Protein AF-A0A924CDF7-F1 (afdb_monomer)

Radius of gyration: 27.61 Å; Cα contacts (8 Å, |Δi|>4): 228; chains: 1; bounding box: 64×29×84 Å

Secondary structure (DSSP, 8-state):
-PPPEEEEE-TTS-EEETTTT---B-S-TTPEEEEEE--TTEEEEEEEE-SS---BSS---S--SSEEEEEBPP-SS-EEEEEEEEEEESS--PEEEE--EEEE-----THHHHHHHHHHHHHHHHHHHHHHHHHHHHHHHHHT--

Sequence (146 aa):
MPDPIKLSLNDSGDLVQSDGGITEIGNVLGRKVTWIIDDNEITSFQLIGKYRGNPFTELPTSQHGPKQELKAKFFVKSQDWDYAITWTDTRSTTKHMIDPKITINPVIGSTSLLLISVALAVTSCILAVKVSNLRKKITSLKNTSL

Structure (mmCIF, N/CA/C/O backbone):
data_AF-A0A924CDF7-F1
#
_entry.id   AF-A0A924CDF7-F1
#
loop_
_atom_site.group_PDB
_atom_site.id
_atom_site.type_symbol
_atom_site.label_atom_id
_atom_site.label_alt_id
_atom_site.label_comp_id
_atom_site.label_asym_id
_atom_site.label_entity_id
_atom_site.label_seq_id
_atom_site.pdbx_PDB_ins_code
_atom_site.Cartn_x
_atom_site.Cartn_y
_atom_site.Cartn_z
_atom_site.occupancy
_atom_site.B_iso_or_equiv
_atom_site.auth_seq_id
_atom_site.auth_comp_id
_atom_site.auth_asym_id
_atom_site.auth_atom_id
_atom_site.pdbx_PDB_model_num
ATOM 1 N N . MET A 1 1 ? -5.596 2.276 -13.684 1.00 56.19 1 MET A N 1
ATOM 2 C CA . MET A 1 1 ? -4.849 2.338 -12.405 1.00 56.19 1 MET A CA 1
ATOM 3 C C . MET A 1 1 ? -4.756 0.917 -11.866 1.00 56.19 1 MET A C 1
ATOM 5 O O . MET A 1 1 ? -5.612 0.142 -12.268 1.00 56.19 1 MET A O 1
ATOM 9 N N . PRO A 1 2 ? -3.729 0.539 -11.079 1.00 64.56 2 PRO A N 1
ATOM 10 C CA . PRO A 1 2 ? -3.780 -0.731 -10.350 1.00 64.56 2 PRO A CA 1
ATOM 11 C C . PRO A 1 2 ? -5.005 -0.744 -9.430 1.00 64.56 2 PRO A C 1
ATOM 13 O O . PRO A 1 2 ? -5.424 0.324 -8.969 1.00 64.56 2 PRO A O 1
ATOM 16 N N . ASP A 1 3 ? -5.577 -1.924 -9.208 1.00 73.56 3 ASP A N 1
ATOM 17 C CA . ASP A 1 3 ? -6.704 -2.074 -8.294 1.00 73.56 3 ASP A CA 1
ATOM 18 C C . ASP A 1 3 ? -6.290 -1.660 -6.875 1.00 73.56 3 ASP A C 1
ATOM 20 O O . ASP A 1 3 ? -5.127 -1.838 -6.489 1.00 73.56 3 ASP A O 1
ATOM 24 N N . PRO A 1 4 ? -7.201 -1.041 -6.107 1.00 79.62 4 PRO A N 1
ATOM 25 C CA . PRO A 1 4 ? -6.899 -0.646 -4.746 1.00 79.62 4 PRO A CA 1
ATOM 26 C C . PRO A 1 4 ? -6.640 -1.879 -3.884 1.00 79.62 4 PRO A C 1
ATOM 28 O O . PRO A 1 4 ? -7.349 -2.882 -3.966 1.00 79.62 4 PRO A O 1
ATOM 31 N N . ILE A 1 5 ? -5.662 -1.753 -2.998 1.00 80.94 5 ILE A N 1
ATOM 32 C CA . ILE A 1 5 ? -5.442 -2.697 -1.916 1.00 80.94 5 ILE A CA 1
ATOM 33 C C . ILE A 1 5 ? -6.611 -2.554 -0.945 1.00 80.94 5 ILE A C 1
ATOM 35 O O . ILE A 1 5 ? -6.739 -1.525 -0.276 1.00 80.94 5 ILE A O 1
ATOM 39 N N . LYS A 1 6 ? -7.460 -3.577 -0.870 1.00 85.56 6 LYS A N 1
ATOM 40 C CA . LYS A 1 6 ? -8.573 -3.598 0.079 1.00 85.56 6 LYS A CA 1
ATOM 41 C C . LYS A 1 6 ? -8.170 -4.265 1.387 1.00 85.56 6 LYS A C 1
ATOM 43 O O . LYS A 1 6 ? -7.589 -5.356 1.369 1.00 85.56 6 LYS A O 1
ATOM 48 N N . LEU A 1 7 ? -8.521 -3.605 2.484 1.00 84.88 7 LEU A N 1
ATOM 49 C CA . LEU A 1 7 ? -8.351 -4.052 3.861 1.00 84.88 7 LEU A CA 1
ATOM 50 C C . LEU A 1 7 ? -9.735 -4.242 4.491 1.00 84.88 7 LEU A C 1
ATOM 52 O O . LEU A 1 7 ? -10.571 -3.348 4.373 1.00 84.88 7 LEU A O 1
ATOM 56 N N . SER A 1 8 ? -9.967 -5.361 5.167 1.00 85.31 8 SER A N 1
ATOM 57 C CA . SER A 1 8 ? -11.217 -5.642 5.889 1.00 85.31 8 SER A CA 1
ATOM 58 C C . SER A 1 8 ? -10.931 -6.408 7.175 1.00 85.31 8 SER A C 1
ATOM 60 O O . SER A 1 8 ? -9.877 -7.042 7.281 1.00 85.31 8 SER A O 1
ATOM 62 N N . LEU A 1 9 ? -11.834 -6.369 8.154 1.00 83.69 9 LEU A N 1
ATOM 63 C CA . LEU A 1 9 ? -11.708 -7.230 9.328 1.00 83.69 9 LEU A CA 1
ATOM 64 C C . LEU A 1 9 ? -12.054 -8.678 8.955 1.00 83.69 9 LEU A C 1
ATOM 66 O O . LEU A 1 9 ? -12.947 -8.934 8.146 1.00 83.69 9 LEU A O 1
ATOM 70 N N . ASN A 1 10 ? -11.320 -9.632 9.521 1.00 83.06 10 ASN A N 1
ATOM 71 C CA . ASN A 1 10 ? -11.702 -11.042 9.502 1.00 83.06 10 ASN A CA 1
ATOM 72 C C . ASN A 1 10 ? -12.613 -11.378 10.700 1.00 83.06 10 ASN A C 1
ATOM 74 O O . ASN A 1 10 ? -12.873 -10.536 11.560 1.00 83.06 10 ASN A O 1
ATOM 78 N N . ASP A 1 11 ? -13.046 -12.636 10.797 1.00 81.00 11 ASP A N 1
ATOM 79 C CA . ASP A 1 11 ? -13.911 -13.111 11.891 1.00 81.00 11 ASP A CA 1
ATOM 80 C C . ASP A 1 11 ? -13.271 -12.982 13.289 1.00 81.00 11 ASP A C 1
ATOM 82 O O . ASP A 1 11 ? -13.976 -12.953 14.298 1.00 81.00 11 ASP A O 1
ATOM 86 N N . SER A 1 12 ? -11.941 -12.884 13.357 1.00 80.81 12 SER A N 1
ATOM 87 C CA . SER A 1 12 ? -11.181 -12.670 14.595 1.00 80.81 12 SER A CA 1
ATOM 88 C C . SER A 1 12 ? -11.064 -11.190 14.983 1.00 80.81 12 SER A 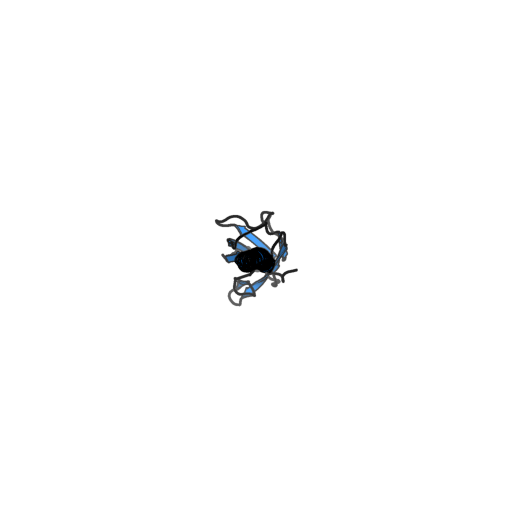C 1
ATOM 90 O O . SER A 1 12 ? -10.566 -10.890 16.066 1.00 80.81 12 SER A O 1
ATOM 92 N N . GLY A 1 13 ? -11.513 -10.265 14.128 1.00 74.88 13 GLY A N 1
ATOM 93 C CA . GLY A 1 13 ? -11.340 -8.824 14.317 1.00 74.88 13 GLY A CA 1
ATOM 94 C C . GLY A 1 13 ? -9.952 -8.303 13.928 1.00 74.88 13 GLY A C 1
ATOM 95 O O . GLY A 1 13 ? -9.619 -7.164 14.253 1.00 74.88 13 GLY A O 1
ATOM 96 N N . ASP A 1 14 ? -9.147 -9.103 13.227 1.00 79.06 14 ASP A N 1
ATOM 97 C CA . ASP A 1 14 ? -7.860 -8.668 12.690 1.00 79.06 14 ASP A CA 1
ATOM 98 C C . ASP A 1 14 ? -8.041 -8.050 11.306 1.00 79.06 14 ASP A C 1
ATOM 100 O O . ASP A 1 14 ? -8.791 -8.559 10.468 1.00 79.06 14 ASP A O 1
ATOM 104 N N . LEU A 1 15 ? -7.295 -6.978 11.033 1.00 78.56 15 LEU A N 1
ATOM 105 C CA . LEU A 1 15 ? -7.243 -6.394 9.702 1.00 78.56 15 LEU A CA 1
ATOM 106 C C . LEU A 1 15 ? -6.500 -7.337 8.754 1.00 78.56 15 LEU A C 1
ATOM 108 O O . LEU A 1 15 ? -5.328 -7.650 8.965 1.00 78.56 15 LEU A O 1
ATOM 112 N N . VAL A 1 16 ? -7.161 -7.764 7.684 1.00 80.88 16 VAL A N 1
ATOM 113 C CA . VAL A 1 16 ? -6.571 -8.613 6.651 1.00 80.88 16 VAL A CA 1
ATOM 114 C C . VAL A 1 16 ? -6.605 -7.923 5.299 1.00 80.88 16 VAL A C 1
ATOM 116 O O . VAL A 1 16 ? -7.513 -7.160 4.968 1.00 80.88 16 VAL A O 1
ATOM 119 N N . GLN A 1 17 ? -5.576 -8.194 4.506 1.00 76.06 17 GLN A N 1
ATOM 120 C CA . GLN A 1 17 ? -5.503 -7.754 3.126 1.00 76.06 17 GLN A CA 1
ATOM 121 C C . GLN A 1 17 ? -6.201 -8.789 2.245 1.00 76.06 17 GLN A C 1
ATOM 123 O O . GLN A 1 17 ? -5.938 -9.986 2.361 1.00 76.06 17 GLN A O 1
ATOM 128 N N . SER A 1 18 ? -7.079 -8.328 1.358 1.00 69.56 18 SER A N 1
ATOM 129 C CA . SER A 1 18 ? -7.860 -9.195 0.456 1.00 69.56 18 SER A CA 1
ATOM 130 C C . SER A 1 18 ? -7.016 -10.119 -0.441 1.00 69.56 18 SER A C 1
ATOM 132 O O . SER A 1 18 ? -7.515 -11.147 -0.890 1.00 69.56 18 SER A O 1
ATOM 134 N N . ASP A 1 19 ? -5.743 -9.788 -0.674 1.00 64.31 19 ASP A N 1
ATOM 135 C CA . ASP A 1 19 ? -4.778 -10.553 -1.475 1.00 64.31 19 ASP A CA 1
ATOM 136 C C . ASP A 1 19 ? -3.796 -11.398 -0.633 1.00 64.31 19 ASP A C 1
ATOM 138 O O . ASP A 1 19 ? -2.844 -11.964 -1.169 1.00 64.31 19 ASP A O 1
ATOM 142 N N . GLY A 1 20 ? -4.005 -11.506 0.684 1.00 61.03 20 GLY A N 1
ATOM 143 C CA . GLY A 1 20 ? -3.169 -12.331 1.560 1.00 61.03 20 GLY A CA 1
ATOM 144 C C . GLY A 1 20 ? -1.808 -11.723 1.915 1.00 61.03 20 GLY A C 1
ATOM 145 O O . GLY A 1 20 ? -0.925 -12.449 2.371 1.00 61.03 20 GLY A O 1
ATOM 146 N N . GLY A 1 21 ? -1.617 -10.411 1.742 1.00 55.50 21 GLY A N 1
ATOM 147 C CA . GLY A 1 21 ? -0.426 -9.723 2.253 1.00 55.50 21 GLY A CA 1
ATOM 148 C C . GLY A 1 21 ? 0.722 -9.587 1.256 1.00 55.50 21 GLY A C 1
ATOM 149 O O . GLY A 1 21 ? 1.792 -9.117 1.633 1.00 55.50 21 GLY A O 1
ATOM 150 N N . ILE A 1 22 ? 0.538 -10.006 0.002 1.00 57.06 22 ILE A N 1
ATOM 151 C CA . ILE A 1 22 ? 1.527 -9.827 -1.065 1.00 57.06 22 ILE A CA 1
ATOM 152 C C . ILE A 1 22 ? 0.873 -9.018 -2.177 1.00 57.06 22 ILE A C 1
ATOM 154 O O . ILE A 1 22 ? 0.297 -9.570 -3.111 1.00 57.06 22 ILE A O 1
ATOM 158 N N . THR A 1 23 ? 1.010 -7.695 -2.107 1.00 62.50 23 THR A N 1
ATOM 159 C CA . THR A 1 23 ? 0.643 -6.856 -3.247 1.00 62.50 23 THR A CA 1
ATOM 160 C C . THR A 1 23 ? 1.828 -6.697 -4.172 1.00 62.50 23 THR A C 1
ATOM 162 O O . THR A 1 23 ? 2.763 -5.947 -3.884 1.00 62.50 23 THR A O 1
ATOM 165 N N . GLU A 1 24 ? 1.756 -7.350 -5.326 1.00 60.38 24 GLU A N 1
ATOM 166 C CA . GLU A 1 24 ? 2.650 -7.048 -6.431 1.00 60.38 24 GLU A CA 1
ATOM 167 C C . GLU A 1 24 ? 2.201 -5.752 -7.111 1.00 60.38 24 GLU A C 1
ATOM 169 O O . GLU A 1 24 ? 1.291 -5.710 -7.942 1.00 60.38 24 GLU A O 1
ATOM 174 N N . ILE A 1 25 ? 2.862 -4.653 -6.764 1.00 59.75 25 ILE A N 1
ATOM 175 C CA . ILE A 1 25 ? 2.674 -3.404 -7.492 1.00 59.75 25 ILE A CA 1
ATOM 176 C C . ILE A 1 25 ? 3.591 -3.468 -8.716 1.00 59.75 25 ILE A C 1
ATOM 178 O O . ILE A 1 25 ? 4.798 -3.331 -8.563 1.00 59.75 25 ILE A O 1
ATOM 182 N N . GLY A 1 26 ? 3.018 -3.709 -9.905 1.00 57.97 26 GLY A N 1
ATOM 183 C CA . GLY A 1 26 ? 3.730 -3.844 -11.191 1.00 57.97 26 GLY A CA 1
ATOM 184 C C . GLY A 1 26 ? 4.507 -2.591 -11.648 1.00 57.97 26 GLY A C 1
ATOM 185 O O . GLY A 1 26 ? 5.307 -2.038 -10.917 1.00 57.97 26 GLY A O 1
ATOM 186 N N . ASN A 1 27 ? 4.350 -2.094 -12.888 1.00 56.53 27 ASN A N 1
ATOM 187 C CA . ASN A 1 27 ? 5.180 -0.962 -13.354 1.00 56.53 27 ASN A CA 1
ATOM 188 C C . ASN A 1 27 ? 4.806 0.327 -12.603 1.00 56.53 27 ASN A C 1
ATOM 190 O O . ASN A 1 27 ? 3.854 1.004 -12.993 1.00 56.53 27 ASN A O 1
ATOM 194 N N . VAL A 1 28 ? 5.529 0.663 -11.535 1.00 54.41 28 VAL A N 1
ATOM 195 C CA . VAL A 1 28 ? 5.163 1.748 -10.617 1.00 54.41 28 VAL A CA 1
ATOM 196 C C . VAL A 1 28 ? 5.779 3.100 -10.947 1.00 54.41 28 VAL A C 1
ATOM 198 O O . VAL A 1 28 ? 5.748 3.959 -10.074 1.00 54.41 28 VAL A O 1
ATOM 201 N N . LEU A 1 29 ? 6.314 3.338 -12.156 1.00 59.22 29 LEU A N 1
ATOM 202 C CA . LEU A 1 29 ? 6.892 4.643 -12.535 1.00 59.22 29 LEU A CA 1
ATOM 203 C C . LEU A 1 29 ? 5.990 5.817 -12.098 1.00 59.22 29 LEU A C 1
ATOM 205 O O . LEU A 1 29 ? 4.995 6.124 -12.753 1.00 59.22 29 LEU A O 1
ATOM 209 N N . GLY A 1 30 ? 6.314 6.433 -10.953 1.00 58.81 30 GLY A N 1
ATOM 210 C CA . GLY A 1 30 ? 5.526 7.489 -10.315 1.00 58.81 30 GLY A CA 1
ATOM 211 C C . GLY A 1 30 ? 4.046 7.168 -10.054 1.00 58.81 30 GLY A C 1
ATOM 212 O O . GLY A 1 30 ? 3.249 8.108 -9.996 1.00 58.81 30 GLY A O 1
ATOM 213 N N . ARG A 1 31 ? 3.640 5.894 -9.941 1.00 68.31 31 ARG A N 1
ATOM 214 C CA . ARG A 1 31 ? 2.224 5.527 -9.767 1.00 68.31 31 ARG A CA 1
ATOM 215 C C . ARG A 1 31 ? 1.754 5.716 -8.328 1.00 68.31 31 ARG A C 1
ATOM 217 O O . ARG A 1 31 ? 2.516 5.582 -7.372 1.00 68.31 31 ARG A O 1
ATOM 224 N N . LYS A 1 32 ? 0.462 6.011 -8.205 1.00 74.06 32 LYS A N 1
ATOM 225 C CA . LYS A 1 32 ? -0.259 5.990 -6.936 1.00 74.06 32 LYS A CA 1
ATOM 226 C C . LYS A 1 32 ? -0.630 4.553 -6.585 1.00 74.06 32 LYS A C 1
ATOM 228 O O . LYS A 1 32 ? -1.139 3.828 -7.439 1.00 74.06 32 LYS A O 1
ATOM 233 N N . VAL A 1 33 ? -0.383 4.189 -5.338 1.00 77.81 33 VAL A N 1
ATOM 234 C CA . VAL A 1 33 ? -0.914 3.001 -4.680 1.00 77.81 33 VAL A CA 1
ATOM 235 C C . VAL A 1 33 ? -2.025 3.479 -3.758 1.00 77.81 33 VAL A C 1
ATOM 237 O O . VAL A 1 33 ? -1.866 4.480 -3.056 1.00 77.81 33 VAL A O 1
ATOM 240 N N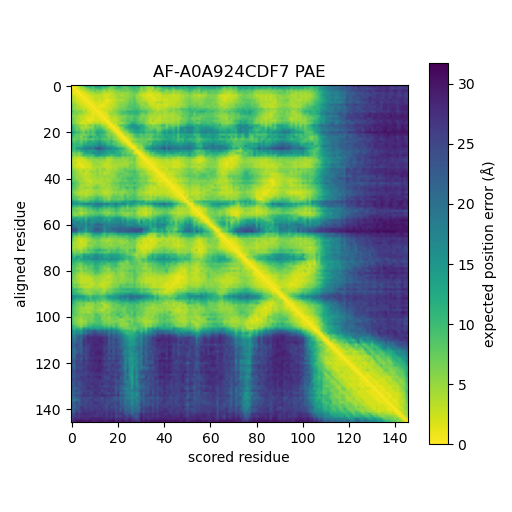 . THR A 1 34 ? -3.164 2.804 -3.807 1.00 81.88 34 THR A N 1
ATOM 241 C CA . THR A 1 34 ? -4.359 3.188 -3.062 1.00 81.88 34 THR A CA 1
ATOM 242 C C . THR A 1 34 ? -4.723 2.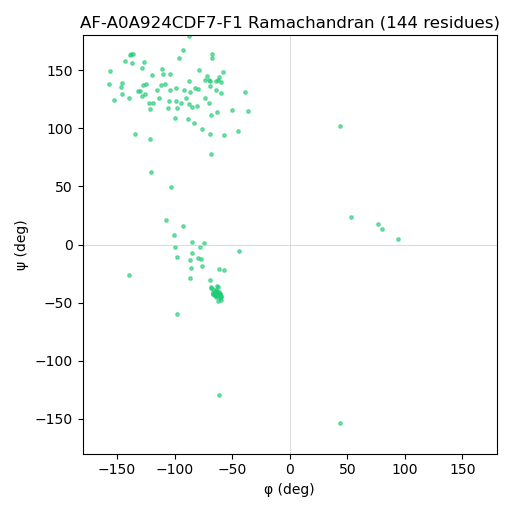062 -2.111 1.00 81.88 34 THR A C 1
ATOM 244 O O . THR A 1 34 ? -4.971 0.949 -2.563 1.00 81.88 34 THR A O 1
ATOM 247 N N . TRP A 1 35 ? -4.784 2.367 -0.820 1.00 82.56 35 TRP A N 1
ATOM 248 C CA . TRP A 1 35 ? -5.362 1.513 0.209 1.00 82.56 35 TRP A CA 1
ATOM 249 C C . TRP A 1 35 ? -6.775 1.990 0.501 1.00 82.56 35 TRP A C 1
ATOM 251 O O . TRP A 1 35 ? -7.009 3.197 0.631 1.00 82.56 35 TRP A O 1
ATOM 261 N N . ILE A 1 36 ? -7.703 1.048 0.592 1.00 85.56 36 ILE A N 1
ATOM 262 C CA . ILE A 1 36 ? -9.095 1.299 0.948 1.00 85.56 36 ILE A CA 1
ATOM 263 C C . ILE A 1 36 ? -9.480 0.334 2.057 1.00 85.56 36 ILE A C 1
ATOM 265 O O . ILE A 1 36 ? -9.234 -0.867 1.963 1.00 85.56 36 ILE A O 1
ATOM 269 N N . ILE A 1 37 ? -10.098 0.879 3.090 1.00 83.94 37 ILE A N 1
ATOM 270 C CA . ILE A 1 37 ? -10.823 0.119 4.090 1.00 83.94 37 ILE A CA 1
ATOM 271 C C . ILE A 1 37 ? -12.192 -0.211 3.507 1.00 83.94 37 ILE A C 1
ATOM 273 O O . ILE A 1 37 ? -12.966 0.690 3.185 1.00 83.94 37 ILE A O 1
ATOM 277 N N . ASP A 1 38 ? -12.472 -1.499 3.377 1.00 83.94 38 ASP A N 1
ATOM 278 C CA . ASP A 1 38 ? -13.767 -2.046 2.970 1.00 83.94 38 ASP A CA 1
ATOM 279 C C . ASP A 1 38 ? -14.499 -2.584 4.211 1.00 83.94 38 ASP A C 1
ATOM 281 O O . ASP A 1 38 ? -14.907 -3.740 4.273 1.00 83.94 38 ASP A O 1
ATOM 285 N N . ASP A 1 39 ? -14.553 -1.753 5.254 1.00 82.62 39 ASP A N 1
ATOM 286 C CA . ASP A 1 39 ? -15.103 -2.090 6.563 1.00 82.62 39 ASP A CA 1
A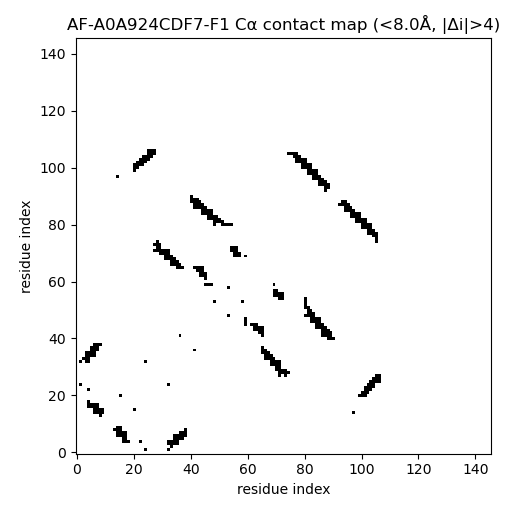TOM 287 C C . ASP A 1 39 ? -15.631 -0.830 7.265 1.00 82.62 39 ASP A C 1
ATOM 289 O O . ASP A 1 39 ? -14.912 0.155 7.447 1.00 82.62 39 ASP A O 1
ATOM 293 N N . ASN A 1 40 ? -16.905 -0.853 7.654 1.00 82.44 40 ASN A N 1
ATOM 294 C CA . ASN A 1 40 ? -17.573 0.295 8.270 1.00 82.44 40 ASN A CA 1
ATOM 295 C C . ASN A 1 40 ? -17.185 0.492 9.742 1.00 82.44 40 ASN A C 1
ATOM 297 O O . ASN A 1 40 ? -17.510 1.528 10.325 1.00 82.44 40 ASN A O 1
ATOM 301 N N . GLU A 1 41 ? -16.524 -0.488 10.354 1.00 83.62 41 GLU A N 1
ATOM 302 C CA . GLU A 1 41 ? -16.151 -0.452 11.766 1.00 83.62 41 GLU A CA 1
ATOM 303 C C . GLU A 1 41 ? -14.818 0.241 12.002 1.00 83.62 41 GLU A C 1
ATOM 305 O O . GLU A 1 41 ? -14.500 0.584 13.137 1.00 83.62 41 GLU A O 1
ATOM 310 N N . ILE A 1 42 ? -14.031 0.490 10.957 1.00 80.62 42 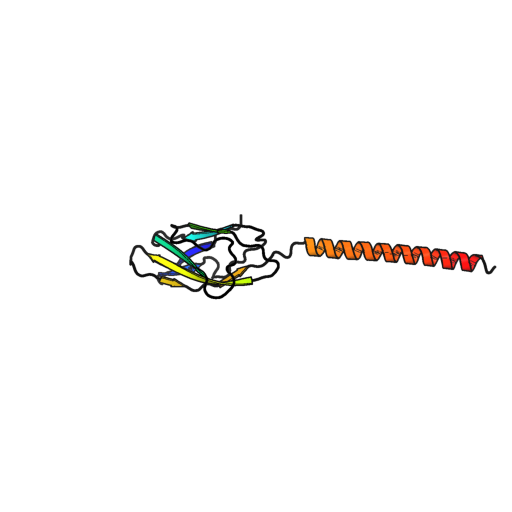ILE A N 1
ATOM 311 C CA . ILE A 1 42 ? -12.741 1.156 11.096 1.00 80.62 42 ILE A CA 1
ATOM 312 C C . ILE A 1 42 ? -12.897 2.639 10.778 1.00 80.62 42 ILE A C 1
ATOM 314 O O . ILE A 1 42 ? -13.210 3.044 9.660 1.00 80.62 42 ILE A O 1
ATOM 318 N N . THR A 1 43 ? -12.629 3.474 11.780 1.00 77.19 43 THR A N 1
ATOM 319 C CA . THR A 1 43 ? -12.772 4.935 11.667 1.00 77.19 43 THR A CA 1
ATOM 320 C C . THR A 1 43 ? -11.529 5.611 11.103 1.00 77.19 43 THR A C 1
ATOM 322 O O . THR A 1 43 ? -11.615 6.671 10.480 1.00 77.19 43 THR A O 1
ATOM 325 N N . SER A 1 44 ? -10.356 5.019 11.332 1.00 78.00 44 SER A N 1
ATOM 326 C CA . SER A 1 44 ? -9.088 5.526 10.821 1.00 78.00 44 SER A CA 1
ATOM 327 C C . SER A 1 44 ? -8.048 4.420 10.707 1.00 78.00 44 SER A C 1
ATOM 329 O O . SER A 1 44 ? -8.019 3.495 11.521 1.00 78.00 44 SER A O 1
ATOM 331 N N . PHE A 1 45 ? -7.150 4.563 9.732 1.00 84.44 45 PHE A N 1
ATOM 332 C CA . PHE A 1 45 ? -5.910 3.799 9.667 1.00 84.44 45 PHE A CA 1
ATOM 333 C C . PHE A 1 45 ? -4.714 4.675 9.306 1.00 84.44 45 PHE A C 1
ATOM 335 O O . PHE A 1 45 ? -4.848 5.811 8.839 1.00 84.44 45 PHE A O 1
ATOM 342 N N . GLN A 1 46 ? -3.528 4.131 9.557 1.00 82.19 46 GLN A N 1
ATOM 343 C CA . GLN A 1 46 ? -2.256 4.748 9.231 1.00 82.19 46 GLN A CA 1
ATOM 344 C C . GLN A 1 46 ? -1.228 3.691 8.835 1.00 82.19 46 GLN A C 1
ATOM 346 O O . GLN A 1 46 ? -1.098 2.661 9.495 1.00 82.19 46 GLN A O 1
ATOM 351 N N . LEU A 1 47 ? -0.447 4.011 7.804 1.00 81.81 47 LEU A N 1
ATOM 352 C CA . LEU A 1 47 ? 0.754 3.284 7.399 1.00 81.81 47 LEU A CA 1
ATOM 353 C C . LEU A 1 47 ? 1.989 3.859 8.113 1.00 81.81 47 LEU A C 1
ATOM 355 O O . LEU A 1 47 ? 2.249 5.059 8.032 1.00 81.81 47 LEU A O 1
ATOM 359 N N . ILE A 1 48 ? 2.769 3.023 8.797 1.00 80.88 48 ILE A N 1
ATOM 360 C CA . ILE A 1 48 ? 3.972 3.421 9.545 1.00 80.88 48 ILE A CA 1
ATOM 361 C C . ILE A 1 48 ? 5.177 2.652 9.000 1.00 80.88 48 ILE A C 1
ATOM 363 O O . ILE A 1 48 ? 5.237 1.433 9.108 1.00 80.88 48 ILE A O 1
ATOM 367 N N . GLY A 1 49 ? 6.167 3.341 8.430 1.00 78.75 49 GLY A N 1
ATOM 368 C CA . GLY A 1 49 ? 7.404 2.689 7.981 1.00 78.75 49 GLY A CA 1
ATOM 369 C C . GLY A 1 49 ? 8.254 2.210 9.163 1.00 78.75 49 GLY A C 1
ATOM 370 O O . GLY A 1 49 ? 8.421 2.957 10.126 1.00 78.75 49 GLY A O 1
ATOM 371 N N . LYS A 1 50 ? 8.807 0.990 9.092 1.00 76.88 50 LYS A N 1
ATOM 372 C CA . LYS A 1 50 ? 9.545 0.390 10.219 1.00 76.88 50 LYS A CA 1
ATOM 373 C C . LYS A 1 50 ? 11.064 0.518 10.136 1.00 76.88 50 LYS A C 1
ATOM 375 O O . LYS A 1 50 ? 11.677 1.080 11.035 1.00 76.88 50 LYS A O 1
ATOM 380 N N . TYR A 1 51 ? 11.680 -0.027 9.085 1.00 65.00 51 TYR A N 1
ATOM 381 C CA . TYR A 1 51 ? 13.138 -0.233 9.086 1.00 65.00 51 TYR A CA 1
ATOM 382 C C . TYR A 1 51 ? 13.855 0.081 7.767 1.00 65.00 51 TYR A C 1
ATOM 384 O O . TYR A 1 51 ? 15.043 0.398 7.798 1.00 65.00 51 TYR A O 1
ATOM 392 N N . ARG A 1 52 ? 13.192 0.001 6.602 1.00 63.00 52 ARG A N 1
ATOM 393 C CA . ARG A 1 52 ? 13.857 0.137 5.290 1.00 63.00 52 ARG A CA 1
ATOM 394 C C . ARG A 1 52 ? 13.194 1.166 4.384 1.00 63.00 52 ARG A C 1
ATOM 396 O O . ARG A 1 52 ? 12.008 1.447 4.516 1.00 63.00 52 ARG A O 1
ATOM 403 N N . GLY A 1 53 ? 14.020 1.744 3.504 1.00 69.38 53 GLY A N 1
ATOM 404 C CA . GLY A 1 53 ? 13.761 2.949 2.714 1.00 69.38 53 GLY A CA 1
ATOM 405 C C . GLY A 1 53 ? 12.317 3.094 2.250 1.00 69.38 53 GLY A C 1
ATOM 406 O O . GLY A 1 53 ? 11.855 2.293 1.444 1.00 69.38 53 GLY A O 1
ATOM 407 N N . ASN A 1 54 ? 11.646 4.140 2.751 1.00 74.88 54 ASN A N 1
ATOM 408 C CA . ASN A 1 54 ? 10.273 4.483 2.391 1.00 74.88 54 ASN A CA 1
ATOM 409 C C . ASN A 1 54 ? 10.135 4.509 0.859 1.00 74.88 54 ASN A C 1
ATOM 411 O O . ASN A 1 54 ? 10.765 5.375 0.226 1.00 74.88 54 ASN A O 1
ATOM 415 N N . PRO A 1 55 ? 9.324 3.614 0.270 1.00 77.25 55 PRO A N 1
ATOM 416 C CA . PRO A 1 55 ? 9.169 3.543 -1.160 1.00 77.25 55 PRO A CA 1
ATOM 417 C C . PRO A 1 55 ? 8.256 4.638 -1.706 1.00 77.25 55 PRO A C 1
ATOM 419 O O . PRO A 1 55 ? 8.105 4.742 -2.914 1.00 77.25 55 PRO A O 1
ATOM 422 N N . PHE A 1 56 ? 7.677 5.485 -0.859 1.00 79.25 56 PHE A N 1
ATOM 423 C CA . PHE A 1 56 ? 6.780 6.562 -1.255 1.00 79.25 56 PHE A CA 1
ATOM 424 C C . PHE A 1 56 ? 7.464 7.929 -1.207 1.00 79.25 56 PHE A C 1
ATOM 426 O O . PHE A 1 56 ? 8.381 8.166 -0.414 1.00 79.25 56 PHE A O 1
ATOM 433 N N . THR A 1 57 ? 7.063 8.822 -2.116 1.00 74.81 57 THR A N 1
ATOM 434 C CA . THR A 1 57 ? 7.574 10.201 -2.205 1.00 74.81 57 THR A CA 1
ATOM 435 C C . THR A 1 57 ? 7.116 11.044 -1.029 1.00 74.81 57 THR A C 1
ATOM 437 O O . THR A 1 57 ? 7.832 11.944 -0.603 1.00 74.81 57 THR A O 1
ATOM 440 N N . GLU A 1 58 ? 5.944 10.723 -0.498 1.00 71.81 58 GLU A N 1
ATOM 441 C CA . GLU A 1 58 ? 5.340 11.377 0.650 1.00 71.81 58 GLU A CA 1
ATOM 442 C C . GLU A 1 58 ? 5.405 10.415 1.836 1.00 71.81 58 GLU A C 1
ATOM 444 O O . GLU A 1 58 ? 5.229 9.200 1.692 1.00 71.81 58 GLU A O 1
ATOM 449 N N . LEU A 1 59 ? 5.733 10.947 3.013 1.00 64.62 59 LEU A N 1
ATOM 450 C CA . LEU A 1 59 ? 5.527 10.197 4.243 1.00 64.62 59 LEU A CA 1
ATOM 451 C C . LEU A 1 59 ? 4.015 10.102 4.471 1.00 64.62 59 LEU A C 1
ATOM 453 O O . LEU A 1 59 ? 3.328 11.093 4.227 1.00 64.62 59 LEU A O 1
ATOM 457 N N . PRO A 1 60 ? 3.493 8.958 4.940 1.00 62.84 60 PRO A N 1
ATOM 458 C CA . PRO A 1 60 ? 2.105 8.848 5.368 1.00 62.84 60 PRO A CA 1
ATOM 459 C C . PRO A 1 60 ? 1.826 9.880 6.472 1.00 62.84 60 PRO A C 1
ATOM 461 O O . PRO A 1 60 ? 2.131 9.652 7.644 1.00 62.84 60 PRO A O 1
ATOM 464 N N . THR A 1 61 ? 1.312 11.056 6.111 1.00 55.25 61 THR A N 1
ATOM 465 C CA . THR A 1 61 ? 0.913 12.060 7.095 1.00 55.25 61 THR A CA 1
ATOM 466 C C . THR A 1 61 ? -0.358 11.590 7.796 1.00 55.25 61 THR A C 1
ATOM 468 O O . THR A 1 61 ? -1.179 10.871 7.231 1.00 55.25 61 THR A O 1
ATOM 471 N N . SER A 1 62 ? -0.433 11.921 9.079 1.00 56.53 62 SER A N 1
ATOM 472 C CA . SER A 1 62 ? -1.397 11.474 10.086 1.00 56.53 62 SER A CA 1
ATOM 473 C C . SER A 1 62 ? -2.853 11.334 9.614 1.00 56.53 62 SER A C 1
ATOM 475 O O . SER A 1 62 ? -3.405 12.283 9.073 1.00 56.53 62 SER A O 1
ATOM 477 N N . GLN A 1 63 ? -3.451 10.178 9.947 1.00 63.72 63 GLN A N 1
ATOM 478 C CA . GLN A 1 63 ? -4.887 9.837 9.962 1.00 63.72 63 GLN A CA 1
ATOM 479 C C . GLN A 1 63 ? -5.720 10.309 8.762 1.00 63.72 63 GLN A C 1
ATOM 481 O O . GLN A 1 63 ? -6.210 11.436 8.729 1.00 63.72 63 GLN A O 1
ATOM 486 N N . HIS A 1 64 ? -6.014 9.397 7.833 1.00 61.25 64 HIS A N 1
ATOM 487 C CA . HIS A 1 64 ? -6.926 9.700 6.731 1.00 61.25 64 HIS A CA 1
ATOM 488 C C . HIS A 1 64 ? -7.943 8.590 6.493 1.00 61.25 64 HIS A C 1
ATOM 490 O O . HIS A 1 64 ? -7.675 7.674 5.726 1.00 61.25 64 HIS A O 1
ATOM 496 N N . GLY A 1 65 ? -9.126 8.754 7.101 1.00 64.69 65 GLY A N 1
ATOM 497 C CA . GLY A 1 65 ? -10.405 8.184 6.660 1.00 64.69 65 GLY A CA 1
ATOM 498 C C . GLY A 1 65 ? -10.379 6.713 6.212 1.00 64.69 65 GLY A C 1
ATOM 499 O O . GLY A 1 65 ? -9.532 5.938 6.647 1.00 64.69 65 GLY A O 1
ATOM 500 N N . PRO A 1 66 ? -11.307 6.305 5.332 1.00 73.50 66 PRO A N 1
ATOM 501 C CA . PRO A 1 66 ? -11.345 4.941 4.809 1.00 73.50 66 PRO A CA 1
ATOM 502 C C . PRO A 1 66 ? -10.413 4.733 3.603 1.00 73.50 66 PRO A C 1
ATOM 504 O O . PRO A 1 66 ? -10.412 3.662 3.007 1.00 73.50 66 PRO A O 1
ATOM 507 N N . LYS A 1 67 ? -9.646 5.748 3.176 1.00 80.44 67 LYS A N 1
ATOM 508 C CA . LYS A 1 67 ? -8.840 5.689 1.949 1.00 80.44 67 LYS A CA 1
ATOM 509 C C . LYS A 1 67 ? -7.532 6.459 2.094 1.00 80.44 67 LYS A C 1
ATOM 511 O O . LYS A 1 67 ? -7.544 7.651 2.390 1.00 80.44 67 LYS A O 1
ATOM 516 N N . GLN A 1 68 ? -6.425 5.805 1.750 1.00 79.75 68 GLN A N 1
ATOM 517 C CA . GLN A 1 68 ? -5.097 6.409 1.700 1.00 79.75 68 GLN A CA 1
ATOM 518 C C . GLN A 1 68 ? -4.456 6.196 0.327 1.00 79.75 68 GLN A C 1
ATOM 520 O O . GLN A 1 68 ? -4.400 5.081 -0.184 1.00 79.75 68 GLN A O 1
ATOM 525 N N . GLU A 1 69 ? -3.953 7.270 -0.280 1.00 80.88 69 GLU A N 1
ATOM 526 C CA . GLU A 1 69 ? -3.204 7.219 -1.539 1.00 80.88 69 GLU A CA 1
ATOM 527 C C . GLU A 1 69 ? -1.752 7.620 -1.285 1.00 80.88 69 GLU A C 1
ATOM 529 O O . GLU A 1 69 ? -1.502 8.705 -0.770 1.00 80.88 69 GLU A O 1
ATOM 534 N N . LEU A 1 70 ? -0.794 6.780 -1.681 1.00 78.00 70 LEU A N 1
ATOM 535 C CA . LEU A 1 70 ? 0.633 7.102 -1.617 1.00 78.00 70 LEU A CA 1
ATOM 536 C C . LEU A 1 70 ? 1.274 6.944 -2.991 1.00 78.00 70 LEU A C 1
ATOM 538 O O . LEU A 1 70 ? 1.015 5.983 -3.716 1.00 78.00 70 LEU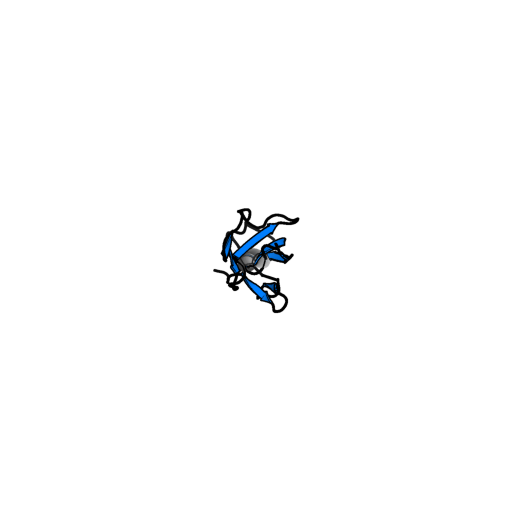 A O 1
ATOM 542 N N . LYS A 1 71 ? 2.139 7.885 -3.365 1.00 77.62 71 LYS A N 1
ATOM 543 C CA . LYS A 1 71 ? 2.848 7.855 -4.647 1.00 77.62 71 LYS A CA 1
ATOM 544 C C . LYS A 1 71 ? 4.214 7.198 -4.494 1.00 77.62 71 LYS A C 1
ATOM 546 O O . LYS A 1 71 ? 5.030 7.657 -3.699 1.00 77.62 71 LYS A O 1
ATOM 551 N N . ALA A 1 72 ? 4.468 6.129 -5.244 1.00 74.19 72 ALA A N 1
ATOM 552 C CA . ALA A 1 72 ? 5.745 5.425 -5.189 1.00 74.19 72 ALA A CA 1
ATOM 553 C C . ALA A 1 72 ? 6.877 6.265 -5.814 1.00 74.19 72 ALA A C 1
ATOM 555 O O . ALA A 1 72 ? 6.690 6.946 -6.829 1.00 74.19 72 ALA A O 1
ATOM 556 N N . LYS A 1 73 ? 8.067 6.205 -5.210 1.00 74.38 73 LYS A N 1
ATOM 557 C CA . LYS A 1 73 ? 9.332 6.684 -5.777 1.00 74.38 73 LYS A CA 1
ATOM 558 C C . LYS A 1 73 ? 9.722 5.817 -6.974 1.00 74.38 73 LYS A C 1
ATOM 560 O O . LYS A 1 73 ? 9.212 4.722 -7.192 1.00 74.38 73 LYS A O 1
ATOM 565 N N . PHE A 1 74 ? 10.653 6.332 -7.763 1.00 66.44 74 PHE A N 1
ATOM 566 C CA . PHE A 1 74 ? 11.240 5.592 -8.868 1.00 66.44 74 PHE A CA 1
ATOM 567 C C . PHE A 1 74 ? 12.198 4.510 -8.347 1.00 66.44 74 PHE A C 1
ATOM 569 O O . PHE A 1 74 ? 13.136 4.828 -7.616 1.00 66.44 74 PHE A O 1
ATOM 576 N N . PHE A 1 75 ? 11.993 3.259 -8.771 1.00 64.56 75 PHE A N 1
ATOM 577 C CA . PHE A 1 75 ? 12.858 2.124 -8.439 1.00 64.56 75 PHE A CA 1
ATOM 578 C C . PHE A 1 75 ? 13.297 1.374 -9.694 1.00 64.56 75 PHE A C 1
ATOM 580 O O . PHE A 1 75 ? 12.498 1.109 -10.588 1.00 64.56 75 PHE A O 1
ATOM 587 N N . VAL A 1 76 ? 14.581 1.012 -9.738 1.00 58.88 76 VAL A N 1
ATOM 588 C CA . VAL A 1 76 ? 15.196 0.227 -10.829 1.00 58.88 76 VAL A CA 1
ATOM 589 C C . VAL A 1 76 ? 15.284 -1.264 -10.467 1.00 58.88 76 VAL A C 1
ATOM 591 O O . VAL A 1 76 ? 15.595 -2.098 -11.311 1.00 58.88 76 VAL A O 1
ATOM 594 N N . LYS A 1 77 ? 15.028 -1.619 -9.202 1.00 66.75 77 LYS A N 1
ATOM 595 C CA . LYS A 1 77 ? 15.132 -2.982 -8.662 1.00 66.75 77 LYS A CA 1
ATOM 596 C C . LYS A 1 77 ? 13.939 -3.286 -7.768 1.00 66.75 77 LYS A C 1
ATOM 598 O O . LYS A 1 77 ? 13.337 -2.355 -7.238 1.00 66.75 77 LYS A O 1
ATOM 603 N N . SER A 1 78 ? 13.636 -4.577 -7.620 1.00 70.75 78 SER A N 1
ATOM 604 C CA . SER A 1 78 ? 12.640 -5.026 -6.650 1.00 70.75 78 SER A CA 1
ATOM 605 C C . SER A 1 78 ? 13.060 -4.610 -5.243 1.00 70.75 78 SER A C 1
ATOM 607 O O . SER A 1 78 ? 14.254 -4.639 -4.918 1.00 70.75 78 SER A O 1
ATOM 609 N N . GLN A 1 79 ? 12.093 -4.171 -4.443 1.00 73.94 79 GLN A N 1
ATOM 610 C CA . GLN A 1 79 ? 12.318 -3.753 -3.071 1.00 73.94 79 GLN A CA 1
ATOM 611 C C . GLN A 1 79 ? 11.189 -4.244 -2.171 1.00 73.94 79 GLN A C 1
ATOM 613 O O . GLN A 1 79 ? 10.022 -3.922 -2.390 1.00 73.94 79 GLN A O 1
ATOM 618 N N . ASP A 1 80 ? 11.576 -4.939 -1.106 1.00 76.81 80 ASP A N 1
ATOM 619 C CA . ASP A 1 80 ? 10.696 -5.214 0.020 1.00 76.81 80 ASP A CA 1
ATOM 620 C C . ASP A 1 80 ? 10.667 -4.012 0.963 1.00 76.81 80 ASP A C 1
ATOM 622 O O . ASP A 1 80 ? 11.707 -3.424 1.303 1.00 76.81 80 ASP A O 1
ATOM 626 N N . TRP A 1 81 ? 9.466 -3.647 1.397 1.00 79.06 81 TRP A N 1
ATOM 627 C CA . TRP A 1 81 ? 9.252 -2.604 2.386 1.00 79.06 81 TRP A CA 1
ATOM 628 C C . TRP A 1 81 ? 8.493 -3.145 3.594 1.00 79.06 81 TRP A C 1
ATOM 630 O O . TRP A 1 81 ? 7.372 -3.637 3.473 1.00 79.06 81 TRP A O 1
ATOM 640 N N . ASP A 1 82 ? 9.120 -3.008 4.764 1.00 79.81 82 ASP A N 1
ATOM 641 C CA . ASP A 1 82 ? 8.514 -3.325 6.053 1.00 79.81 82 ASP A CA 1
ATOM 642 C C . ASP A 1 82 ? 7.759 -2.102 6.589 1.00 79.81 82 ASP A C 1
ATOM 644 O O . ASP A 1 82 ? 8.352 -1.040 6.848 1.00 79.81 82 ASP A O 1
ATOM 648 N N . TYR A 1 83 ? 6.458 -2.270 6.806 1.00 79.75 83 TYR A N 1
ATOM 649 C CA . TYR A 1 83 ? 5.579 -1.253 7.367 1.00 79.75 83 TYR A CA 1
ATOM 650 C C . TYR A 1 83 ? 4.611 -1.871 8.382 1.00 79.75 83 TYR A C 1
ATOM 652 O O . TYR A 1 83 ? 4.451 -3.085 8.455 1.00 79.75 83 TYR A O 1
ATOM 660 N N . ALA A 1 84 ? 4.011 -1.027 9.213 1.00 83.38 84 ALA A N 1
ATOM 661 C CA . ALA A 1 84 ? 2.897 -1.381 10.076 1.00 83.38 84 ALA A CA 1
ATOM 662 C C . ALA A 1 84 ? 1.630 -0.695 9.570 1.00 83.38 84 ALA A C 1
ATOM 664 O O . ALA A 1 84 ? 1.692 0.445 9.098 1.00 83.38 84 ALA A O 1
ATOM 665 N N . ILE A 1 85 ? 0.487 -1.350 9.730 1.00 83.50 85 ILE A N 1
ATOM 666 C CA . ILE A 1 85 ? -0.818 -0.696 9.660 1.00 83.50 85 ILE A CA 1
ATOM 667 C C . ILE A 1 85 ? -1.328 -0.581 11.081 1.00 83.50 85 ILE A C 1
ATOM 669 O O . ILE A 1 85 ? -1.449 -1.588 11.775 1.00 83.50 85 ILE A O 1
ATOM 673 N N . THR A 1 86 ? -1.639 0.636 11.510 1.00 85.88 86 THR A N 1
ATOM 674 C CA . THR A 1 86 ? -2.354 0.854 12.767 1.00 85.88 86 THR A CA 1
ATOM 675 C C . THR A 1 86 ? -3.743 1.377 12.488 1.00 85.88 86 THR A C 1
ATOM 677 O O . THR A 1 86 ? -3.871 2.280 11.660 1.00 85.88 86 THR A O 1
ATOM 680 N N . TRP A 1 87 ? -4.751 0.870 13.188 1.00 85.88 87 TRP A N 1
ATOM 681 C CA . TRP A 1 87 ? -6.134 1.313 13.022 1.00 85.88 87 TRP A CA 1
ATOM 682 C C . TRP A 1 87 ? -6.855 1.470 14.359 1.00 85.88 87 TRP A C 1
ATOM 684 O O . TRP A 1 87 ? -6.392 0.992 15.400 1.00 85.88 87 TRP A O 1
ATOM 694 N N . THR A 1 88 ? -7.979 2.179 14.311 1.00 83.31 88 THR A N 1
ATOM 695 C CA . THR A 1 88 ? -8.904 2.350 15.435 1.00 83.31 88 THR A CA 1
ATOM 696 C C . THR A 1 88 ? -10.303 1.992 14.966 1.00 83.31 88 THR A C 1
ATOM 698 O O . THR A 1 88 ? -10.769 2.502 13.939 1.00 83.31 88 THR A O 1
ATOM 701 N N . ASP A 1 89 ? -10.956 1.111 15.711 1.00 81.62 89 ASP A N 1
ATOM 702 C CA . ASP A 1 89 ? -12.308 0.660 15.417 1.00 81.62 89 ASP A CA 1
ATOM 703 C C . ASP A 1 89 ? -13.366 1.516 16.150 1.00 81.62 89 ASP A C 1
ATOM 705 O O . ASP A 1 89 ? -13.056 2.352 16.999 1.00 81.62 89 ASP A O 1
ATOM 709 N N . THR A 1 90 ? -14.636 1.378 15.775 1.00 79.38 90 THR A N 1
ATOM 710 C CA . THR A 1 90 ? -15.762 2.073 16.421 1.00 79.38 90 THR A CA 1
ATOM 711 C C . THR A 1 90 ? -16.150 1.458 17.763 1.00 79.38 90 THR A C 1
ATOM 713 O O . THR A 1 90 ? -16.867 2.084 18.542 1.00 79.38 90 THR A O 1
ATOM 716 N N . ARG A 1 91 ? -15.743 0.211 18.014 1.00 76.38 91 ARG A N 1
ATOM 717 C CA . ARG A 1 91 ? -16.115 -0.582 19.193 1.00 76.38 91 ARG A CA 1
ATOM 718 C C . ARG A 1 91 ? -15.186 -0.291 20.380 1.00 76.38 91 ARG A C 1
ATOM 720 O O . ARG A 1 91 ? -15.559 -0.545 21.523 1.00 76.38 91 ARG A O 1
ATOM 727 N N . SER A 1 92 ? -14.002 0.251 20.119 1.00 68.81 92 SER A N 1
ATOM 728 C CA . SER A 1 92 ? -12.921 0.476 21.059 1.00 68.81 92 SER A CA 1
ATOM 729 C C . SER A 1 92 ? -11.981 1.582 20.572 1.00 68.81 92 SER A C 1
ATOM 731 O O . SER A 1 92 ? -11.544 1.617 19.427 1.00 68.81 92 SER A O 1
ATOM 733 N N . THR A 1 93 ? -11.561 2.455 21.488 1.00 66.50 93 THR A N 1
ATOM 734 C CA . THR A 1 93 ? -10.467 3.408 21.234 1.00 66.50 93 THR A CA 1
ATOM 735 C C . THR A 1 93 ? -9.088 2.739 21.248 1.00 66.50 93 THR A C 1
ATOM 737 O O . THR A 1 93 ? -8.069 3.417 21.087 1.00 66.50 93 THR A O 1
ATOM 740 N N . THR A 1 94 ? -9.029 1.418 21.453 1.00 76.06 94 THR A N 1
ATOM 741 C CA . THR A 1 94 ? -7.793 0.644 21.379 1.00 76.06 94 THR A CA 1
ATOM 742 C C . THR A 1 94 ? -7.184 0.767 19.989 1.00 76.06 94 THR A C 1
ATOM 744 O O . THR A 1 94 ? -7.836 0.589 18.963 1.00 76.06 94 THR A O 1
ATOM 747 N N . LYS A 1 95 ? -5.892 1.087 19.970 1.00 75.31 95 LYS A N 1
ATOM 748 C CA . LYS A 1 95 ? -5.098 1.114 18.752 1.00 75.31 95 LYS A CA 1
ATOM 749 C C . LYS A 1 95 ? -4.593 -0.294 18.471 1.00 75.31 95 LYS A C 1
ATOM 751 O O . LYS A 1 95 ? -3.827 -0.838 19.265 1.00 75.31 95 LYS A O 1
ATOM 756 N N . HIS A 1 96 ? -4.991 -0.842 17.336 1.00 81.06 96 HIS A N 1
ATOM 757 C CA . HIS A 1 96 ? -4.520 -2.139 16.863 1.00 81.06 96 HIS A CA 1
ATOM 758 C C . HIS A 1 96 ? -3.368 -1.963 15.876 1.00 81.06 96 HIS A C 1
ATOM 760 O O . HIS A 1 96 ? -3.173 -0.871 15.327 1.00 81.06 96 HIS A O 1
ATOM 766 N N . MET A 1 97 ? -2.577 -3.019 15.672 1.00 82.44 97 MET A N 1
ATOM 767 C CA . MET A 1 97 ? -1.416 -2.994 14.785 1.00 82.44 97 MET A CA 1
ATOM 768 C C . MET A 1 97 ? -1.195 -4.343 14.100 1.00 82.44 97 MET A C 1
ATOM 770 O O . MET A 1 97 ? -1.198 -5.378 14.760 1.00 82.44 97 MET A O 1
ATOM 774 N N . ILE A 1 98 ? -0.925 -4.303 12.796 1.00 80.81 98 ILE A N 1
ATOM 775 C CA . ILE A 1 98 ? -0.411 -5.432 12.014 1.00 80.81 98 ILE A CA 1
ATOM 776 C C . ILE A 1 98 ? 0.852 -5.025 11.264 1.00 80.81 98 ILE A C 1
ATOM 778 O O . ILE A 1 98 ? 1.044 -3.850 10.951 1.00 80.81 98 ILE A O 1
ATOM 782 N N . ASP A 1 99 ? 1.668 -6.020 10.917 1.00 79.69 99 ASP A N 1
ATOM 783 C CA . ASP A 1 99 ? 2.973 -5.843 10.277 1.00 79.69 99 ASP A CA 1
ATOM 784 C C . ASP A 1 99 ? 3.052 -6.535 8.908 1.00 79.69 99 ASP A C 1
ATOM 786 O O . ASP A 1 99 ? 3.825 -7.484 8.728 1.00 79.69 99 ASP A O 1
ATOM 790 N N . PRO A 1 100 ? 2.230 -6.116 7.933 1.00 73.94 100 PRO A N 1
ATOM 791 C CA . PRO A 1 100 ? 2.287 -6.676 6.596 1.00 73.94 100 PRO A CA 1
ATOM 792 C C . PRO A 1 100 ? 3.599 -6.301 5.902 1.00 73.94 100 PRO A C 1
ATOM 794 O O . PRO A 1 100 ? 4.289 -5.338 6.247 1.00 73.94 100 PRO A O 1
ATOM 797 N N . LYS A 1 101 ? 3.927 -7.066 4.866 1.00 71.81 101 LYS A N 1
ATOM 798 C CA . LYS A 1 101 ? 5.049 -6.776 3.974 1.00 71.81 101 LYS A CA 1
ATOM 799 C C . LYS A 1 101 ? 4.509 -6.377 2.616 1.00 71.81 101 LYS A C 1
ATOM 801 O O . LYS A 1 101 ? 3.431 -6.802 2.225 1.00 71.81 101 LYS A O 1
ATOM 806 N N . ILE A 1 102 ? 5.245 -5.545 1.891 1.00 72.19 102 ILE A N 1
ATOM 807 C CA . ILE A 1 102 ? 4.934 -5.278 0.488 1.00 72.19 102 ILE A CA 1
ATOM 808 C C . ILE A 1 102 ? 6.194 -5.409 -0.347 1.00 72.19 102 ILE A C 1
ATOM 810 O O . ILE A 1 102 ? 7.242 -4.860 -0.002 1.00 72.19 102 ILE A O 1
ATOM 814 N N . THR A 1 103 ? 6.069 -6.137 -1.450 1.00 72.69 103 THR A N 1
ATOM 815 C CA . THR A 1 103 ? 7.136 -6.325 -2.426 1.00 72.69 103 THR A CA 1
ATOM 816 C C . THR A 1 103 ? 6.809 -5.494 -3.654 1.00 72.69 103 THR A C 1
ATOM 818 O O . THR A 1 103 ? 5.800 -5.697 -4.328 1.00 72.69 103 THR A O 1
ATOM 821 N N . ILE A 1 104 ? 7.671 -4.527 -3.951 1.00 67.69 104 ILE A N 1
ATOM 822 C CA . ILE A 1 104 ? 7.520 -3.653 -5.109 1.00 67.69 104 ILE A CA 1
ATOM 823 C C . ILE A 1 104 ? 8.424 -4.174 -6.213 1.00 67.69 104 ILE A C 1
ATOM 825 O O . ILE A 1 104 ? 9.641 -4.024 -6.127 1.00 67.69 104 ILE A O 1
ATOM 829 N N . ASN A 1 105 ? 7.842 -4.752 -7.262 1.00 65.88 105 ASN A N 1
ATOM 830 C CA . ASN A 1 105 ? 8.594 -5.278 -8.396 1.00 65.88 105 ASN A CA 1
ATOM 831 C C . ASN A 1 105 ? 8.598 -4.270 -9.552 1.00 65.88 105 ASN A C 1
ATOM 833 O O . ASN A 1 105 ? 7.534 -3.907 -10.051 1.00 65.88 105 ASN A O 1
ATOM 837 N N . PRO A 1 106 ? 9.766 -3.833 -10.060 1.00 58.91 106 PRO A N 1
ATOM 838 C CA . PRO A 1 106 ? 9.790 -3.121 -11.323 1.00 58.91 106 PRO A CA 1
ATOM 839 C C . PRO A 1 106 ? 9.303 -4.084 -12.406 1.00 58.91 106 PRO A C 1
ATOM 841 O O . PRO A 1 106 ? 9.780 -5.215 -12.508 1.00 58.91 106 PRO A O 1
ATOM 844 N N . VAL A 1 107 ? 8.386 -3.634 -13.262 1.00 56.84 107 VAL A N 1
ATOM 845 C CA . VAL A 1 107 ? 8.119 -4.377 -14.493 1.00 56.84 107 VAL A CA 1
ATOM 846 C C . VAL A 1 107 ? 9.399 -4.354 -15.306 1.00 56.84 107 VAL A C 1
ATOM 848 O O . VAL A 1 107 ? 9.828 -3.299 -15.780 1.00 56.84 107 VAL A O 1
ATOM 851 N N . ILE A 1 108 ? 9.994 -5.532 -15.480 1.00 52.62 108 ILE A N 1
ATOM 852 C CA . ILE A 1 108 ? 10.977 -5.784 -16.528 1.00 52.62 108 ILE A CA 1
ATOM 853 C C . ILE A 1 108 ? 10.185 -5.727 -17.833 1.00 52.62 108 ILE A C 1
ATOM 855 O O . ILE A 1 108 ? 9.728 -6.729 -18.376 1.00 52.62 108 ILE A O 1
ATOM 859 N N . GLY A 1 109 ? 9.898 -4.502 -18.265 1.00 45.19 109 GLY A N 1
ATOM 860 C CA 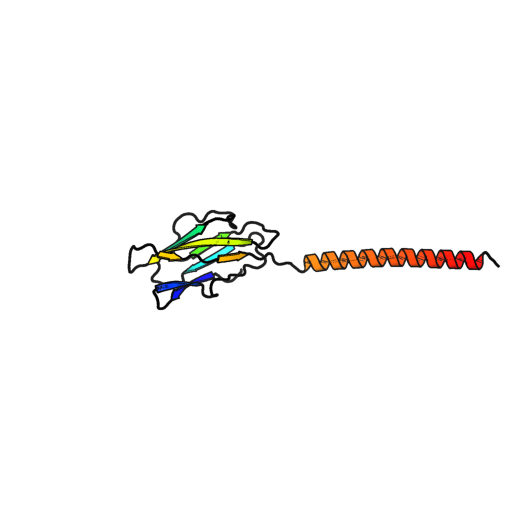. GLY A 1 109 ? 9.179 -4.244 -19.491 1.00 45.19 109 GLY A CA 1
ATOM 861 C C . GLY A 1 109 ? 9.997 -4.791 -20.646 1.00 45.19 109 GLY A C 1
ATOM 862 O O . GLY A 1 109 ? 11.219 -4.657 -20.694 1.00 45.19 109 GLY A O 1
ATOM 863 N N . SER A 1 110 ? 9.296 -5.363 -21.608 1.00 45.38 110 SER A N 1
ATOM 864 C CA . SER A 1 110 ? 9.738 -5.807 -22.929 1.00 45.38 110 SER A CA 1
ATOM 865 C C . SER A 1 110 ? 10.653 -4.833 -23.697 1.00 45.38 110 SER A C 1
ATOM 867 O O . SER A 1 110 ? 11.203 -5.219 -24.722 1.00 45.38 110 SER A O 1
ATOM 869 N N . THR A 1 111 ? 10.900 -3.617 -23.203 1.00 45.22 111 THR A N 1
ATOM 870 C CA . THR A 1 111 ? 11.959 -2.705 -23.658 1.00 45.22 111 THR A CA 1
ATOM 871 C C . THR A 1 111 ? 13.367 -3.254 -23.437 1.00 45.22 111 THR A C 1
ATOM 873 O O . THR A 1 111 ? 14.212 -3.059 -24.306 1.00 45.22 111 THR A O 1
ATOM 876 N N . SER A 1 112 ? 13.639 -3.996 -22.357 1.00 47.12 112 SER A N 1
ATOM 877 C CA . SER A 1 112 ? 14.936 -4.678 -22.196 1.00 47.12 112 SER A CA 1
ATOM 878 C C . SER A 1 112 ? 15.119 -5.788 -23.236 1.00 47.12 112 SER A C 1
ATOM 880 O O . SER A 1 112 ? 16.198 -5.917 -23.805 1.00 47.12 112 SER A O 1
ATOM 882 N N . LEU A 1 113 ? 14.056 -6.530 -23.567 1.00 46.06 113 LEU A N 1
ATOM 883 C CA . LEU A 1 113 ? 14.070 -7.516 -24.657 1.00 46.06 113 LEU A CA 1
ATOM 884 C C . LEU A 1 113 ? 14.195 -6.850 -26.040 1.00 46.06 113 LEU A C 1
ATOM 886 O O . LEU A 1 113 ? 14.894 -7.366 -26.911 1.00 46.06 113 LEU A O 1
ATOM 890 N N . LEU A 1 114 ? 13.578 -5.684 -26.243 1.00 48.09 114 LEU A N 1
ATOM 891 C CA . LEU A 1 114 ? 13.713 -4.885 -27.468 1.00 48.09 114 LEU A CA 1
ATOM 892 C C . LEU A 1 114 ? 15.138 -4.340 -27.637 1.00 48.09 114 LEU A C 1
ATOM 894 O O . LEU A 1 114 ? 15.707 -4.441 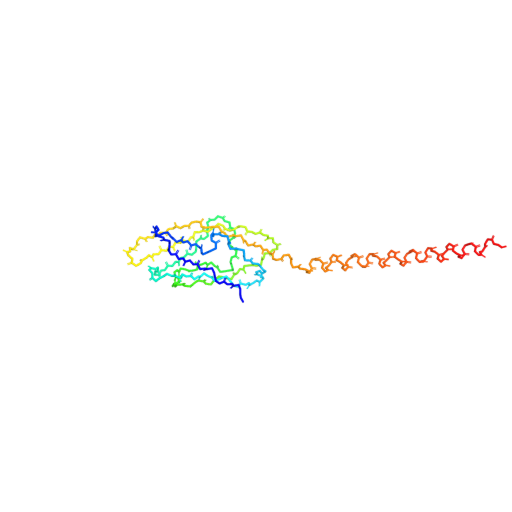-28.715 1.00 48.09 114 LEU A O 1
ATOM 898 N N . LEU A 1 115 ? 15.769 -3.843 -26.571 1.00 50.53 115 LEU A N 1
ATOM 899 C CA . LEU A 1 115 ? 17.163 -3.390 -26.612 1.00 50.53 115 LEU A CA 1
ATOM 900 C C . LEU A 1 115 ? 18.140 -4.548 -26.853 1.00 50.53 115 LEU A C 1
ATOM 902 O O . LEU A 1 115 ? 19.064 -4.408 -27.655 1.00 50.53 115 LEU A O 1
ATOM 906 N N . ILE A 1 116 ? 17.916 -5.706 -26.221 1.00 56.94 116 ILE A N 1
ATOM 907 C CA . ILE A 1 116 ? 18.723 -6.914 -26.454 1.00 56.94 116 ILE A CA 1
ATOM 908 C C . ILE A 1 116 ? 18.548 -7.415 -27.896 1.00 56.94 116 ILE A C 1
ATOM 910 O O . ILE A 1 116 ? 19.536 -7.731 -28.558 1.00 56.94 116 ILE A O 1
ATOM 914 N N . SER A 1 117 ? 17.320 -7.443 -28.423 1.00 56.16 117 SER A N 1
ATOM 915 C CA . SER A 1 117 ? 17.062 -7.879 -29.804 1.00 56.16 117 SER A CA 1
ATOM 916 C C . SER A 1 117 ? 17.611 -6.905 -30.849 1.00 56.16 117 SER A C 1
ATOM 918 O O . SER A 1 117 ? 18.187 -7.355 -31.839 1.00 56.16 117 SER A O 1
ATOM 920 N N . VAL A 1 118 ? 17.544 -5.589 -30.615 1.00 59.94 118 VAL A N 1
ATOM 921 C CA . VAL A 1 118 ? 18.186 -4.583 -31.479 1.00 59.94 118 VAL A CA 1
ATOM 922 C C . VAL A 1 118 ? 19.709 -4.733 -31.451 1.00 59.94 118 VAL A C 1
ATOM 924 O O . VAL A 1 118 ? 20.337 -4.726 -32.509 1.00 59.94 118 VAL A O 1
ATOM 927 N N . ALA A 1 119 ? 20.318 -4.940 -30.280 1.00 59.16 119 ALA A N 1
ATOM 928 C CA . ALA A 1 119 ? 21.760 -5.163 -30.175 1.00 59.16 119 ALA A CA 1
ATOM 929 C C . ALA A 1 119 ? 22.205 -6.449 -30.902 1.00 59.16 119 ALA A C 1
ATOM 931 O O . ALA A 1 119 ? 23.212 -6.440 -31.617 1.00 59.16 119 ALA A O 1
ATOM 932 N N . LEU A 1 120 ? 21.434 -7.537 -30.793 1.00 63.50 120 LEU A N 1
ATOM 933 C CA . LEU A 1 120 ? 21.679 -8.783 -31.530 1.00 63.50 120 LEU A CA 1
ATOM 934 C C . LEU A 1 120 ? 21.541 -8.582 -33.046 1.00 63.50 120 LEU A C 1
ATOM 936 O O . LEU A 1 120 ? 22.406 -9.027 -33.804 1.00 63.50 120 LEU A O 1
ATOM 940 N N . ALA A 1 121 ? 20.513 -7.856 -33.491 1.00 63.03 121 ALA A N 1
ATOM 941 C CA . ALA A 1 121 ? 20.293 -7.552 -34.902 1.00 63.03 121 ALA A CA 1
ATOM 942 C C . ALA A 1 121 ? 21.440 -6.714 -35.494 1.00 63.03 121 ALA A C 1
ATOM 944 O O . ALA A 1 121 ? 22.010 -7.094 -36.518 1.00 63.03 121 ALA A O 1
ATOM 945 N N . VAL A 1 122 ? 21.858 -5.636 -34.822 1.00 67.88 122 VAL A N 1
ATOM 946 C CA . VAL A 1 122 ? 22.996 -4.799 -35.250 1.00 67.88 122 VAL A CA 1
ATOM 947 C C . VAL A 1 122 ? 24.286 -5.621 -35.331 1.00 67.88 122 VAL A C 1
ATOM 949 O O . VAL A 1 122 ? 24.998 -5.557 -36.336 1.00 67.88 122 VAL A O 1
ATOM 952 N N . THR A 1 123 ? 24.564 -6.447 -34.320 1.00 71.25 123 THR A N 1
ATOM 953 C CA . THR A 1 123 ? 25.755 -7.313 -34.312 1.00 71.25 123 THR A CA 1
ATOM 954 C C . THR A 1 123 ? 25.739 -8.304 -35.482 1.00 71.25 123 THR A C 1
ATOM 956 O O . THR A 1 123 ? 26.759 -8.485 -36.154 1.00 71.25 123 THR A O 1
ATOM 959 N N . SER A 1 124 ? 24.574 -8.887 -35.791 1.00 68.81 124 SER A N 1
ATOM 960 C CA . SER A 1 124 ? 24.405 -9.807 -36.923 1.00 68.81 124 SER A CA 1
ATOM 961 C C . SER A 1 124 ? 24.648 -9.128 -38.279 1.00 68.81 124 SER A C 1
ATOM 963 O O . SER A 1 124 ? 25.351 -9.682 -39.128 1.00 68.81 124 SER A O 1
ATOM 965 N N . CYS A 1 125 ? 24.178 -7.888 -38.456 1.00 64.75 125 CYS A N 1
ATOM 966 C CA . CYS A 1 125 ? 24.391 -7.102 -39.671 1.00 64.75 125 CYS A CA 1
ATOM 967 C C . CYS A 1 125 ? 25.873 -6.765 -39.876 1.00 64.75 125 CYS A C 1
ATOM 969 O O . CYS A 1 125 ? 26.401 -6.922 -40.979 1.00 64.75 125 CYS A O 1
ATOM 971 N N . ILE A 1 126 ? 26.576 -6.356 -38.814 1.00 77.56 126 ILE A N 1
ATOM 972 C CA . ILE A 1 126 ? 28.015 -6.050 -38.880 1.00 77.56 126 ILE A CA 1
ATOM 973 C C . ILE A 1 126 ? 28.814 -7.295 -39.283 1.00 77.56 126 ILE A C 1
ATOM 975 O O . ILE A 1 126 ? 29.720 -7.212 -40.121 1.00 77.56 126 ILE A O 1
ATOM 979 N N . LEU A 1 127 ? 28.477 -8.459 -38.719 1.00 75.00 127 LEU A N 1
ATOM 980 C CA . LEU A 1 127 ? 29.137 -9.716 -39.060 1.00 75.00 127 LEU A CA 1
ATOM 981 C C . LEU A 1 127 ? 28.858 -10.119 -40.517 1.00 75.00 127 LEU A C 1
ATOM 983 O O . LEU A 1 127 ? 29.792 -10.479 -41.235 1.00 75.00 127 LEU A O 1
ATOM 987 N N . ALA A 1 128 ? 27.615 -9.984 -40.987 1.00 74.19 128 ALA A N 1
ATOM 988 C CA . ALA A 1 128 ? 27.238 -10.279 -42.370 1.00 74.19 128 ALA A CA 1
ATOM 989 C C . ALA A 1 128 ? 27.998 -9.405 -43.385 1.00 74.19 128 ALA A C 1
ATOM 991 O O . ALA A 1 128 ? 28.509 -9.917 -44.387 1.00 74.19 128 ALA A O 1
ATOM 992 N N . VAL A 1 129 ? 28.156 -8.107 -43.105 1.00 76.31 129 VAL A N 1
ATOM 993 C CA . VAL A 1 129 ? 28.940 -7.188 -43.950 1.00 76.31 129 VAL A CA 1
ATOM 994 C C . VAL A 1 129 ? 30.417 -7.591 -43.981 1.00 76.31 129 VAL A C 1
ATOM 996 O O . VAL A 1 129 ? 31.012 -7.665 -45.060 1.00 76.31 129 VAL A O 1
ATOM 999 N N . LYS A 1 130 ? 31.011 -7.921 -42.825 1.00 80.44 130 LYS A N 1
ATOM 1000 C CA . LYS A 1 130 ? 32.403 -8.401 -42.754 1.00 80.44 130 LYS A CA 1
ATOM 1001 C C . LYS A 1 130 ? 32.609 -9.689 -43.554 1.00 80.44 130 LYS A C 1
ATOM 1003 O O . LYS A 1 130 ? 33.570 -9.778 -44.318 1.00 80.44 130 LYS A O 1
ATOM 1008 N N . VAL A 1 131 ? 31.700 -10.658 -43.433 1.00 79.25 131 VAL A N 1
ATOM 1009 C CA . VAL A 1 131 ? 31.761 -11.927 -44.179 1.00 79.25 131 VAL A CA 1
ATOM 1010 C C . VAL A 1 131 ? 31.612 -11.694 -45.684 1.00 79.25 131 VAL A C 1
ATOM 1012 O O . VAL A 1 131 ? 32.362 -12.277 -46.467 1.00 79.25 131 VAL A O 1
ATOM 1015 N N . SER A 1 132 ? 30.699 -10.815 -46.103 1.00 78.12 132 SER A N 1
ATOM 1016 C CA . SER A 1 132 ? 30.521 -10.453 -47.515 1.00 78.12 132 SER A CA 1
ATOM 1017 C C . SER A 1 132 ? 31.788 -9.826 -48.109 1.00 78.12 132 SER A C 1
ATOM 1019 O O . SER A 1 132 ? 32.266 -10.256 -49.162 1.00 78.12 132 SER A O 1
ATOM 1021 N N . ASN A 1 133 ? 32.404 -8.881 -47.395 1.00 80.81 133 ASN A N 1
ATOM 1022 C CA . ASN A 1 133 ? 33.656 -8.252 -47.822 1.00 80.81 133 ASN A CA 1
ATOM 1023 C C . ASN A 1 133 ? 34.820 -9.252 -47.891 1.00 80.81 133 ASN A C 1
ATOM 1025 O O . ASN A 1 133 ? 35.605 -9.218 -48.841 1.00 80.81 133 ASN A O 1
ATOM 1029 N N . LEU A 1 134 ? 34.909 -10.184 -46.937 1.00 81.69 134 LEU A N 1
ATOM 1030 C CA . LEU A 1 134 ? 35.924 -11.237 -46.954 1.00 81.69 134 LEU A CA 1
ATOM 1031 C C . LEU A 1 134 ? 35.737 -12.185 -48.150 1.00 81.69 134 LEU A C 1
ATOM 1033 O O . LEU A 1 134 ? 36.706 -12.488 -48.845 1.00 81.69 134 LEU A O 1
ATOM 1037 N N . ARG A 1 135 ? 34.496 -12.596 -48.447 1.00 79.19 135 ARG A N 1
ATOM 1038 C CA . ARG A 1 135 ? 34.176 -13.429 -49.623 1.00 79.19 135 ARG A CA 1
ATOM 1039 C C . ARG A 1 135 ? 34.553 -12.736 -50.931 1.00 79.19 135 ARG A C 1
ATOM 1041 O O . ARG A 1 135 ? 35.167 -13.368 -51.792 1.00 79.19 135 ARG A O 1
ATOM 1048 N N . LYS A 1 136 ? 34.254 -11.439 -51.067 1.00 81.56 136 LYS A N 1
ATOM 1049 C CA . LYS A 1 136 ? 34.671 -10.637 -52.231 1.00 81.56 136 LYS A CA 1
ATOM 1050 C C . LYS A 1 136 ? 36.194 -10.599 -52.373 1.00 81.56 136 LYS A C 1
ATOM 1052 O O . LYS A 1 136 ? 36.703 -10.824 -53.467 1.00 81.56 136 LYS A O 1
ATOM 1057 N N . LYS A 1 137 ? 36.926 -10.391 -51.271 1.00 78.88 137 LYS A N 1
ATOM 1058 C CA . LYS A 1 137 ? 38.397 -10.358 -51.275 1.00 78.88 137 LYS A CA 1
ATOM 1059 C C . LYS A 1 137 ? 39.011 -11.705 -51.669 1.00 78.88 137 LYS A C 1
ATOM 1061 O O . LYS A 1 137 ? 39.906 -11.733 -52.503 1.00 78.88 137 LYS A O 1
ATOM 1066 N N . ILE A 1 138 ? 38.499 -12.815 -51.133 1.00 78.50 138 ILE A N 1
ATOM 1067 C CA . ILE A 1 138 ? 38.950 -14.171 -51.49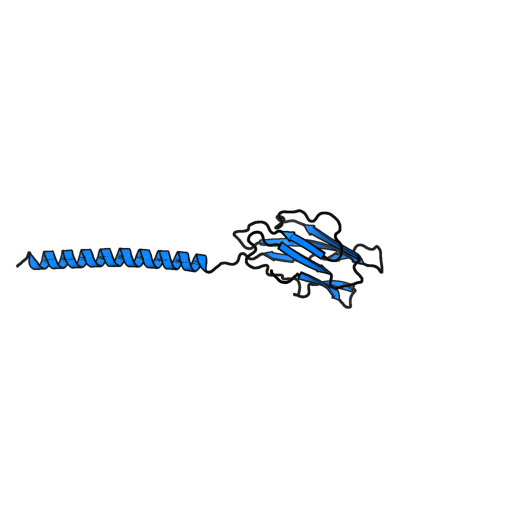5 1.00 78.50 138 ILE A CA 1
ATOM 1068 C C . ILE A 1 138 ? 38.678 -14.463 -52.977 1.00 78.50 138 ILE A C 1
ATOM 1070 O O . ILE A 1 138 ? 39.527 -15.036 -53.651 1.00 78.50 138 ILE A O 1
ATOM 1074 N N . THR A 1 139 ? 37.517 -14.057 -53.493 1.00 78.12 139 THR A N 1
ATOM 1075 C CA . THR A 1 139 ? 37.153 -14.269 -54.906 1.00 78.12 139 THR A CA 1
ATOM 1076 C C . THR A 1 139 ? 38.049 -13.457 -55.843 1.00 78.12 139 THR A C 1
ATOM 1078 O O . THR A 1 139 ? 38.535 -13.989 -56.833 1.00 78.12 139 THR A O 1
ATOM 1081 N N . SER A 1 140 ? 38.339 -12.200 -55.493 1.00 76.12 140 SER A N 1
ATOM 1082 C CA . SER A 1 140 ? 39.296 -11.362 -56.226 1.00 76.12 140 SER A CA 1
ATOM 1083 C C . SER A 1 140 ? 40.693 -11.992 -56.256 1.00 76.12 140 SER A C 1
ATOM 1085 O O . SER A 1 140 ? 41.270 -12.160 -57.326 1.00 76.12 140 SER A O 1
ATOM 1087 N N . LEU A 1 141 ? 41.197 -12.456 -55.106 1.00 73.69 141 LEU A N 1
ATOM 1088 C CA . LEU A 1 141 ? 42.504 -13.118 -55.023 1.00 73.69 141 LEU A CA 1
ATOM 1089 C C . LEU A 1 141 ? 42.572 -14.385 -55.886 1.00 73.69 141 LEU A C 1
ATOM 1091 O O . LEU A 1 141 ? 43.548 -14.571 -56.602 1.00 73.69 141 LEU A O 1
ATOM 1095 N N . LYS A 1 142 ? 41.519 -15.214 -55.889 1.00 73.44 142 LYS A N 1
ATOM 1096 C CA . LYS A 1 142 ? 41.443 -16.407 -56.750 1.00 73.44 142 LYS A CA 1
ATOM 1097 C C . LYS A 1 142 ? 41.476 -16.072 -58.244 1.00 73.44 142 LYS A C 1
ATOM 1099 O O . LYS A 1 142 ? 42.094 -16.805 -59.003 1.00 73.44 142 LYS A O 1
ATOM 1104 N N . ASN A 1 143 ? 40.860 -14.964 -58.650 1.00 68.94 143 ASN A N 1
ATOM 1105 C CA . ASN A 1 143 ? 40.830 -14.532 -60.049 1.00 68.94 143 ASN A CA 1
ATOM 1106 C C . ASN A 1 143 ? 42.119 -13.824 -60.499 1.00 68.94 143 ASN A C 1
ATOM 1108 O O . ASN A 1 143 ? 42.288 -13.603 -61.690 1.00 68.94 143 ASN A O 1
ATOM 1112 N N . THR A 1 144 ? 43.008 -13.455 -59.568 1.00 61.50 144 THR A N 1
ATOM 1113 C CA . THR A 1 144 ? 44.291 -12.790 -59.874 1.00 61.50 144 THR A CA 1
ATOM 1114 C C . THR A 1 144 ? 45.478 -13.771 -59.858 1.00 61.50 144 THR A C 1
ATOM 1116 O O . THR A 1 144 ? 46.611 -13.365 -60.080 1.00 61.50 144 THR A O 1
ATOM 1119 N N . SER A 1 145 ? 45.246 -15.052 -59.543 1.00 57.38 145 SER A N 1
ATOM 1120 C CA . SER A 1 145 ? 46.265 -16.121 -59.513 1.00 57.38 145 SER A CA 1
ATOM 1121 C C . SER A 1 145 ? 46.144 -17.113 -60.683 1.00 57.38 145 SER A C 1
ATOM 1123 O O . SER A 1 145 ? 46.627 -18.239 -60.577 1.00 57.38 145 SER A O 1
ATOM 1125 N N . LEU A 1 146 ? 45.491 -16.696 -61.772 1.00 48.69 146 LEU A N 1
ATOM 1126 C CA . LEU A 1 146 ? 45.420 -17.360 -63.080 1.00 48.69 146 LEU A CA 1
ATOM 1127 C C . LEU A 1 146 ? 46.125 -16.474 -64.110 1.00 48.69 146 LEU A C 1
ATOM 1129 O O . LEU A 1 146 ? 46.808 -17.046 -64.983 1.00 48.69 146 LEU A O 1
#

Nearest PDB structures (foldseek):
  3njh-assembly1_A  TM=6.682E-01  e=4.880E-05  Shewanella oneidensis
  4r83-assembly2_B  TM=5.961E-01  e=3.946E-02  Photobacterium damselae
  3q48-assembly1_A  TM=4.840E-01  e=5.807E-01  Pseudomonas aeruginosa
  7q5z-assembly1_A  TM=3.282E-01  e=2.550E-01  Homo sapiens
  7s62-assembly1_A  TM=3.772E-01  e=3.955E-01  Xenopus laevis

Foldseek 3Di:
DPDAFEWEADPVRDIATPVGQEDAPEAQAQHKHKYFYPYPFWAWKWKAFDDDDDQFPDHGPDTDGRMDITTGDDDPAKDKTWIKMWTATNVDNDIDIDIGIYIYGYHPPCVVVVVVVVVVVVVVVVVVVVVVVVVVVVVVVVVVVD

Mean predicted aligned error: 13.96 Å

Solvent-accessible surface area (backbone atoms only — not comparable to full-atom values): 8434 Å² total; per-residue (Å²): 128,80,80,63,48,43,32,30,67,46,99,86,69,47,83,40,46,82,72,75,49,62,56,77,48,49,76,40,80,66,33,71,47,39,41,32,52,72,43,94,52,48,64,31,40,41,64,42,79,69,82,47,79,76,60,40,74,57,76,74,70,81,70,43,50,54,54,47,75,45,37,32,44,82,62,94,54,69,45,75,37,46,32,32,43,36,38,30,44,76,93,40,90,60,77,46,79,48,75,54,51,37,44,38,39,50,54,85,50,66,61,60,57,48,52,52,50,51,51,53,51,54,54,51,52,55,50,51,51,52,52,52,53,50,51,53,51,52,50,52,53,60,69,72,75,118

pLDDT: mean 71.47, std 10.65, range [45.19, 85.88]